Protein 2CXC (pdb70)

Organism: Aeropyrum pernix (strain ATCC 700893 / DSM 11879 / JCM 9820 / NBRC 100138 / K1) (NCBI:txid272557)

Solvent-accessible surface area: 7873 Å² total; per-residue (Å²): 164,79,157,82,14,97,123,10,35,67,32,0,86,91,61,18,38,2,91,4,109,38,2,6,40,2,110,135,44,72,3,0,0,0,0,0,71,110,61,39,22,5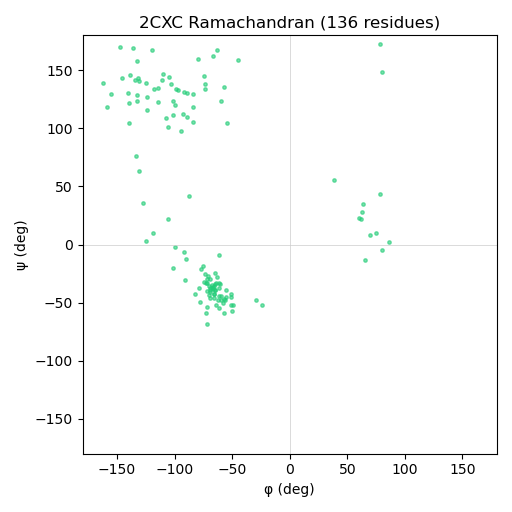2,129,0,69,22,209,83,19,128,22,31,139,62,0,104,142,49,16,56,28,78,15,34,28,5,35,61,18,93,78,25,78,119,0,0,99,49,0,3,103,63,23,139,20,80,55,46,74,65,163,102,176,129,60,86,70,42,0,20,0,103,3,35,177,129,34,86,51,60,0,80,16,195,76,26,87,35,10,50,23,0,97,28,0,0,26,105,33,37,38,3,118,103,1,27,29,139

B-factor: mean 43.22, std 18.58, range [15.87, 100.12]

Secondary structure (DSSP, 8-state):
--HHHHHHHHHHHHHHS--EEEEEEEGGGTEEEEEE-TT-HHHHH-GGGHHHHHHHHHHSSEEEEEE--SSHHHHHHHHSTTS-EEEEEEEEETTEEEEEEEE-TTTHHHHH-GGGHHHHHHHHHHHHHH-EEEEEE-

Sequence (138 aa):
ITLEELRYISVFHSITGVTAYRCIVDEENNRLIFLVSEGEAGRAIGRGGRLIKLLREALGKNIEVVEYSSDLERIVKNLFPGVKIESINVRERNGVKQVVIKVSEDDKGAAIGKGGKNVKRARLVLSKLFGVEKVVIR

Nearest PDB structures (foldseek):
  2cy1-assembly1_A  TM=9.865E-01  e=6.301E-27  Aeropyrum pernix K1
  2atw-assembly1_A  TM=7.147E-01  e=8.484E-07  Mycobacterium tuberculosis
  5lm7-assembly2_C  TM=7.362E-01  e=7.736E-06  Escherichia coli O157:H7
  8axn-assembly1_A  TM=4.194E-01  e=2.588E-04  Shigella flexneri
  6rwx-assembly1_S  TM=4.194E-01  e=1.014E-03  Shigella flexneri

InterPro domains:
  IPR004044 K Homology domain, type 2 [PF07650] (14-99)
  IPR004044 K Homology domain, type 2 [PF07650] (103-138)
  IPR004087 K Homology domain [SM00322] (34-126)
  IPR009019 K homology domain superfamily, prokar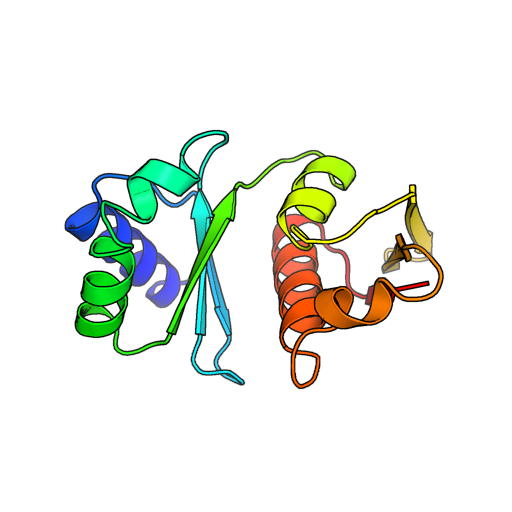yotic type [SSF54814] (15-75)
  IPR009019 K homology domain superfamily, prokaryotic type [SSF54814] (77-138)
  IPR010212 Probable transcription termination protein NusA, archaeal [MF_00945_A] (3-144)
  IPR010212 Probable transcription termination protein NusA, archaeal [TIGR01952] (6-143)
  IPR015946 K homology domain-like, alpha/beta [G3DSA:3.30.300.20] (1-75)
  IPR015946 K homology domain-like, alpha/beta [G3DSA:3.30.300.20] (76-144)
  IPR030842 Transcription factor NusA, prokaryotes [PTHR22648] (35-130)

Structure (mmCIF, N/CA/C/O backbone):
data_2CXC
#
_entry.id   2CXC
#
_cell.length_a   100.348
_cell.length_b   100.348
_cell.length_c   45.770
_cell.angle_alpha   90.00
_cell.angle_beta   90.00
_cell.angle_gamma   90.00
#
_symmetry.space_group_name_H-M   'I 41'
#
loop_
_entity.id
_entity.type
_entity.pdbx_description
1 polymer NusA
2 water water
#
loop_
_atom_site.group_PDB
_atom_site.id
_atom_site.type_symbol
_atom_site.label_atom_id
_atom_site.label_alt_id
_atom_site.label_comp_id
_atom_site.label_asym_id
_atom_site.label_entity_id
_atom_site.label_seq_id
_atom_site.pdbx_PDB_ins_code
_atom_site.Cartn_x
_atom_site.Cartn_y
_atom_site.Cartn_z
_atom_site.occupancy
_atom_site.B_iso_or_equiv
_atom_site.auth_seq_id
_atom_site.auth_comp_id
_atom_site.auth_asym_id
_atom_site.auth_atom_id
_atom_site.pdbx_PDB_model_num
ATOM 1 N N . ILE A 1 7 ? 49.570 34.632 15.908 1.00 62.67 7 ILE A N 1
ATOM 2 C CA . ILE A 1 7 ? 48.161 34.640 16.384 1.00 62.29 7 ILE A CA 1
ATOM 3 C C . ILE A 1 7 ? 47.773 33.297 17.005 1.00 61.09 7 ILE A C 1
ATOM 4 O O . ILE A 1 7 ? 47.466 33.235 18.194 1.00 61.58 7 ILE A O 1
ATOM 9 N N . THR A 1 8 ? 47.798 32.224 16.214 1.00 59.15 8 THR A N 1
ATOM 10 C CA . THR A 1 8 ? 47.442 30.893 16.721 1.00 57.24 8 THR A CA 1
ATOM 11 C C . THR A 1 8 ? 48.394 30.417 17.820 1.00 56.01 8 THR A C 1
ATOM 12 O O . THR A 1 8 ? 49.451 31.005 18.039 1.00 55.56 8 THR A O 1
ATOM 16 N N . LEU A 1 9 ? 48.013 29.349 18.510 1.00 54.67 9 LEU A N 1
ATOM 17 C CA . LEU A 1 9 ? 48.849 28.804 19.567 1.00 54.33 9 LEU A CA 1
ATOM 18 C C . LEU A 1 9 ? 50.041 28.056 18.976 1.00 53.40 9 LEU A C 1
ATOM 19 O O . LEU A 1 9 ? 51.116 28.011 19.572 1.00 53.28 9 LEU A O 1
ATOM 24 N N . GLU A 1 10 ? 49.833 27.455 17.809 1.00 52.75 10 GLU A N 1
ATOM 25 C CA . GLU A 1 10 ? 50.882 26.711 17.120 1.00 52.54 10 GLU A CA 1
ATOM 26 C C . GLU A 1 10 ? 51.988 27.693 16.746 1.00 51.62 10 GLU A C 1
ATOM 27 O O . GLU A 1 10 ? 53.161 27.474 17.056 1.00 51.36 10 GLU A O 1
ATOM 33 N N . GLU A 1 11 ? 51.600 28.784 16.089 1.00 50.09 11 GLU A N 1
ATOM 34 C CA . GLU A 1 11 ? 52.551 29.805 15.677 1.00 48.25 11 GLU A CA 1
ATOM 35 C C . GLU A 1 11 ? 53.219 30.392 16.911 1.00 47.58 11 GLU A C 1
ATOM 36 O O . GLU A 1 11 ? 54.384 30.779 16.873 1.00 47.62 11 GLU A O 1
ATOM 42 N N . LEU A 1 12 ? 52.471 30.455 18.006 1.00 46.55 12 LEU A N 1
ATOM 43 C CA . LEU A 1 12 ? 52.984 30.993 19.262 1.00 46.03 12 LEU A CA 1
ATOM 44 C C . LEU A 1 12 ? 54.100 30.089 19.801 1.00 45.17 12 LEU A C 1
ATOM 45 O O . LEU A 1 12 ? 55.079 30.567 20.389 1.00 44.03 12 LEU A O 1
ATOM 50 N N . ARG A 1 13 ? 53.932 28.781 19.589 1.00 43.70 13 ARG A N 1
ATOM 51 C CA . ARG A 1 13 ? 54.886 27.763 20.023 1.00 41.35 13 ARG A CA 1
ATOM 52 C C . ARG A 1 13 ? 56.162 27.875 19.193 1.00 39.21 13 ARG A C 1
ATOM 53 O O . ARG A 1 13 ? 57.276 27.848 19.721 1.00 38.17 13 ARG A O 1
ATOM 61 N N . TYR A 1 14 ? 55.980 27.997 17.885 1.00 36.15 14 TYR A N 1
ATOM 62 C CA . TYR A 1 14 ? 57.088 28.130 16.951 1.00 34.05 14 TYR A CA 1
ATOM 63 C C . TYR A 1 14 ? 57.956 29.336 17.300 1.00 31.80 14 TYR A C 1
ATOM 64 O O . TYR A 1 14 ? 59.179 29.244 17.319 1.00 32.37 14 TYR A O 1
ATOM 73 N N . ILE A 1 15 ? 57.317 30.470 17.563 1.00 29.77 15 ILE A N 1
ATOM 74 C CA . ILE A 1 15 ? 58.037 31.691 17.903 1.00 28.54 15 ILE A CA 1
ATOM 75 C C . ILE A 1 15 ? 58.847 31.494 19.178 1.00 28.87 15 ILE A C 1
ATOM 76 O O . ILE A 1 15 ? 59.968 31.994 19.293 1.00 29.08 15 ILE A O 1
ATOM 81 N N . SER A 1 16 ? 58.283 30.751 20.125 1.00 28.62 16 SER A N 1
ATOM 82 C CA . SER A 1 16 ? 58.959 30.495 21.391 1.00 28.95 16 SER A CA 1
ATOM 83 C C . SER A 1 16 ? 60.187 29.583 21.240 1.00 27.68 16 SER A C 1
ATOM 84 O O . SER A 1 16 ? 61.218 29.818 21.870 1.00 26.89 16 SER A O 1
ATOM 87 N N . VAL A 1 17 ? 60.074 28.542 20.416 1.00 27.40 17 VAL A N 1
ATOM 88 C CA . VAL A 1 17 ? 61.189 27.628 20.181 1.00 27.38 17 VAL A CA 1
ATOM 89 C C . VAL A 1 17 ? 62.283 28.333 19.362 1.00 27.08 17 VAL A C 1
ATOM 90 O O . VAL A 1 17 ? 63.473 28.102 19.571 1.00 28.82 17 VAL A O 1
ATOM 94 N N . PHE A 1 18 ? 61.873 29.188 18.431 1.00 25.40 18 PHE A N 1
ATOM 95 C CA . PHE A 1 18 ? 62.817 29.927 17.603 1.00 24.62 18 PHE A CA 1
ATOM 96 C C . PHE A 1 18 ? 63.744 30.750 18.485 1.00 23.63 18 PHE A C 1
ATOM 97 O O . PHE A 1 18 ? 64.961 30.709 18.332 1.00 23.68 18 PHE A O 1
ATOM 105 N N . HIS A 1 19 ? 63.165 31.509 19.406 1.00 24.47 19 HIS A N 1
ATOM 106 C CA . HIS A 1 19 ? 63.971 32.345 20.289 1.00 24.91 19 HIS A CA 1
ATOM 107 C C . HIS A 1 19 ? 64.802 31.493 21.252 1.00 24.21 19 HIS A C 1
ATOM 108 O O . HIS A 1 19 ? 65.934 31.832 21.590 1.00 23.52 19 HIS A O 1
ATOM 115 N N . SER A 1 20 ? 64.236 30.370 21.671 1.00 25.12 20 SER A N 1
ATOM 116 C CA . SER A 1 20 ? 64.907 29.461 22.583 1.00 25.13 20 SER A CA 1
ATOM 117 C C . SER A 1 20 ? 66.221 28.936 21.984 1.00 23.99 20 SER A C 1
ATOM 118 O O . SER A 1 20 ? 67.260 28.899 22.652 1.00 23.23 20 SER A O 1
ATOM 121 N N . ILE A 1 21 ? 66.169 28.548 20.711 1.00 21.62 21 ILE A N 1
ATOM 122 C CA . ILE A 1 21 ? 67.338 28.010 20.005 1.00 20.73 21 ILE A CA 1
ATOM 123 C C . ILE A 1 21 ? 68.341 29.083 19.550 1.00 20.07 21 ILE A C 1
ATOM 124 O O . ILE A 1 21 ? 69.538 28.959 19.791 1.00 19.92 21 ILE A O 1
ATOM 129 N N . THR A 1 22 ? 67.831 30.130 18.897 1.00 20.99 22 THR A N 1
ATOM 130 C CA . THR A 1 22 ? 68.639 31.220 18.329 1.00 22.06 22 THR A CA 1
ATOM 131 C C . THR A 1 22 ? 68.937 32.456 19.189 1.00 22.50 22 THR A C 1
ATOM 132 O O . THR A 1 22 ? 69.976 33.098 19.027 1.00 22.42 22 THR A O 1
ATOM 136 N N . GLY A 1 23 ? 68.026 32.795 20.089 1.00 22.66 23 GLY A N 1
ATOM 137 C CA . GLY A 1 23 ? 68.232 33.960 20.918 1.00 24.32 23 GLY A CA 1
ATOM 138 C C . GLY A 1 23 ? 67.732 35.200 20.201 1.00 25.17 23 GLY A C 1
ATOM 139 O O . GLY A 1 23 ? 67.846 36.310 20.709 1.00 25.56 23 GLY A O 1
ATOM 140 N N . VAL A 1 24 ? 67.177 35.008 19.010 1.00 24.57 24 VAL A N 1
ATOM 141 C CA . VAL A 1 24 ? 66.641 36.111 18.222 1.00 23.78 24 VAL A CA 1
ATOM 142 C C . VAL A 1 24 ? 65.119 36.034 18.330 1.00 25.03 24 VAL A C 1
ATOM 143 O O . VAL A 1 24 ? 64.542 34.946 18.385 1.00 25.10 24 VAL A O 1
ATOM 147 N N . THR A 1 25 ? 64.473 37.193 18.361 1.00 25.91 25 THR A N 1
ATOM 148 C CA . THR A 1 25 ? 63.023 37.248 18.464 1.00 27.39 25 THR A CA 1
ATOM 149 C C . THR A 1 25 ? 62.360 37.229 17.096 1.00 27.60 25 THR A C 1
ATOM 150 O O . THR A 1 25 ? 62.739 37.993 16.214 1.00 28.62 25 THR A O 1
ATOM 154 N N . ALA A 1 26 ? 61.374 36.3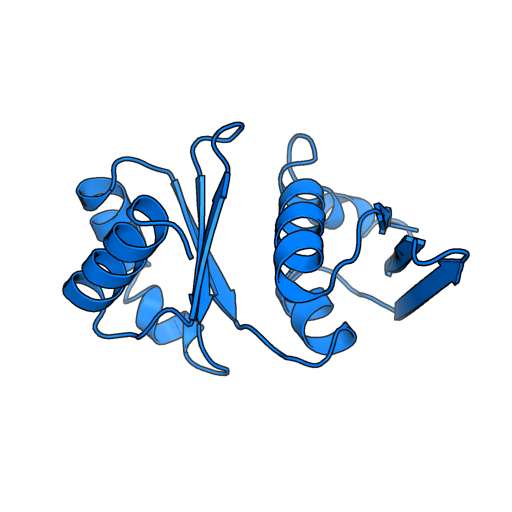56 16.921 1.00 28.50 26 ALA A N 1
ATOM 155 C CA . ALA A 1 26 ? 60.657 36.271 15.653 1.00 30.30 26 ALA A CA 1
ATOM 156 C C . ALA A 1 26 ? 59.323 37.017 15.751 1.00 31.89 26 ALA A C 1
ATOM 157 O O . ALA A 1 26 ? 58.479 36.702 16.588 1.00 32.52 26 ALA A O 1
ATOM 159 N N . TYR A 1 27 ? 59.156 38.021 14.898 1.00 33.14 27 TYR A N 1
ATOM 160 C CA . TYR A 1 27 ? 57.943 38.815 14.860 1.00 34.33 27 TYR A CA 1
ATOM 161 C C . TYR A 1 27 ? 56.772 37.885 14.552 1.00 35.06 27 TYR A C 1
ATOM 162 O O . TYR A 1 27 ? 55.739 37.923 15.224 1.00 36.30 27 TYR A O 1
ATOM 171 N N . ARG A 1 28 ? 56.945 37.041 13.540 1.00 34.11 28 ARG A N 1
ATOM 172 C CA . ARG A 1 28 ? 55.913 36.093 13.136 1.00 33.06 28 ARG A CA 1
ATOM 173 C C . ARG A 1 28 ? 56.530 34.814 12.594 1.00 31.99 28 ARG A C 1
ATOM 174 O O . ARG A 1 28 ? 57.737 34.728 12.371 1.00 29.52 28 ARG A O 1
ATOM 182 N N . CYS A 1 29 ? 55.680 33.814 12.405 1.00 32.43 29 CYS A N 1
ATOM 183 C CA . CYS A 1 29 ? 56.098 32.545 11.833 1.00 33.70 29 CYS A CA 1
ATOM 184 C C . CYS A 1 29 ? 54.989 32.116 10.888 1.00 34.06 29 CYS A C 1
ATOM 185 O O . CYS A 1 29 ? 53.922 31.687 11.320 1.00 34.48 29 CYS A O 1
ATOM 188 N N . ILE A 1 30 ? 55.250 32.263 9.593 1.00 35.71 30 ILE A N 1
ATOM 189 C CA . ILE A 1 30 ? 54.293 31.908 8.556 1.00 36.02 30 ILE A CA 1
ATOM 190 C C . ILE A 1 30 ? 54.414 30.415 8.259 1.00 37.68 30 ILE A C 1
ATOM 191 O O . ILE A 1 30 ? 55.378 29.977 7.621 1.00 37.50 30 ILE A O 1
ATOM 196 N N . VAL A 1 31 ? 53.441 29.637 8.730 1.00 38.63 31 VAL A N 1
ATOM 197 C CA . VAL A 1 31 ? 53.435 28.199 8.497 1.00 39.78 31 VAL A CA 1
ATOM 198 C C . VAL A 1 31 ? 53.052 27.925 7.038 1.00 42.41 31 VAL A C 1
ATOM 199 O O . VAL A 1 31 ? 52.165 28.575 6.483 1.00 43.95 31 VAL A O 1
ATOM 203 N N . ASP A 1 32 ? 53.741 26.975 6.418 1.00 43.72 32 ASP A N 1
ATOM 204 C CA . ASP A 1 32 ? 53.488 26.611 5.031 1.00 46.01 32 ASP A CA 1
ATOM 205 C C . ASP A 1 32 ? 53.423 25.078 4.940 1.00 49.36 32 ASP A C 1
ATOM 206 O O . ASP A 1 32 ? 54.370 24.419 4.494 1.00 49.40 32 ASP A O 1
ATOM 211 N N . GLU A 1 33 ? 52.295 24.525 5.388 1.00 52.51 33 GLU A N 1
ATOM 212 C CA . GLU A 1 33 ? 52.065 23.083 5.394 1.00 54.73 33 GLU A CA 1
ATOM 213 C C . GLU A 1 33 ? 52.332 22.421 4.057 1.00 55.02 33 GLU A C 1
ATOM 214 O O . GLU A 1 33 ? 52.930 21.350 4.005 1.00 55.63 33 GLU A O 1
ATOM 220 N N . GLU A 1 34 ? 51.890 23.058 2.978 1.00 55.51 34 GLU A N 1
ATOM 221 C CA . GLU A 1 34 ? 52.081 22.512 1.640 1.00 56.53 34 GLU A CA 1
ATOM 222 C C . GLU A 1 34 ? 53.528 22.121 1.347 1.00 55.30 34 GLU A C 1
ATOM 223 O O . GLU A 1 34 ? 53.778 21.057 0.784 1.00 55.58 34 GLU A O 1
ATOM 229 N N . ASN A 1 35 ? 54.473 22.986 1.709 1.00 53.71 35 ASN A N 1
ATOM 230 C CA . ASN A 1 35 ? 55.890 22.713 1.478 1.00 52.02 35 ASN A CA 1
ATOM 231 C C . ASN A 1 35 ? 56.604 22.336 2.778 1.00 50.88 35 ASN A C 1
ATOM 232 O O . ASN A 1 35 ? 57.825 22.469 2.869 1.00 51.92 35 ASN A O 1
ATOM 237 N N . ASN A 1 36 ? 55.846 21.870 3.772 1.00 48.58 36 ASN A N 1
ATOM 238 C CA . ASN A 1 36 ? 56.398 21.487 5.082 1.00 47.17 36 ASN A CA 1
ATOM 239 C C . ASN A 1 36 ? 57.503 22.469 5.463 1.00 44.13 36 ASN A C 1
ATOM 240 O O . ASN A 1 36 ? 58.638 22.087 5.756 1.00 44.25 36 ASN A O 1
ATOM 245 N N . ARG A 1 37 ? 57.139 23.743 5.478 1.00 40.28 37 ARG A N 1
ATOM 246 C CA . ARG A 1 37 ? 58.079 24.806 5.754 1.00 36.15 37 ARG A CA 1
ATOM 247 C C . ARG A 1 37 ? 57.552 25.811 6.780 1.00 34.64 37 ARG A C 1
ATOM 248 O O . ARG A 1 37 ? 56.350 25.909 6.999 1.00 34.66 37 ARG A O 1
ATOM 256 N N . LEU A 1 38 ? 58.464 26.536 7.421 1.00 32.33 38 LEU A N 1
ATOM 257 C CA . LEU A 1 38 ? 58.116 27.566 8.395 1.00 28.71 38 LEU A CA 1
ATOM 258 C C . LEU A 1 38 ? 58.947 28.777 8.040 1.00 28.53 38 LEU A C 1
ATOM 259 O O . LEU A 1 38 ? 60.175 28.684 7.984 1.00 29.15 38 LEU A O 1
ATOM 264 N N . ILE A 1 39 ? 58.295 29.913 7.806 1.00 28.17 39 ILE A N 1
ATOM 265 C CA . ILE A 1 39 ? 59.020 31.135 7.463 1.00 26.97 39 ILE A CA 1
ATOM 266 C C . ILE A 1 39 ? 58.998 32.100 8.640 1.00 26.43 39 ILE A C 1
ATOM 267 O O . ILE A 1 39 ? 57.960 32.665 8.955 1.00 25.71 39 ILE A O 1
ATOM 272 N N . PHE A 1 40 ? 60.145 32.284 9.291 1.00 25.93 40 PHE A N 1
ATOM 273 C CA . PHE A 1 40 ? 60.235 33.199 10.432 1.00 25.77 40 PHE A CA 1
ATOM 274 C C . PHE A 1 40 ? 60.634 34.607 9.995 1.00 26.35 40 PHE A C 1
ATOM 275 O O . PHE A 1 40 ? 61.600 34.793 9.249 1.00 25.62 40 PHE A O 1
ATOM 283 N N . LEU A 1 41 ? 59.880 35.595 10.474 1.00 27.94 41 LEU A N 1
ATOM 284 C CA . LEU A 1 41 ? 60.134 36.992 10.151 1.00 27.04 41 LEU A CA 1
ATOM 285 C C . LEU A 1 41 ? 60.852 37.625 11.329 1.00 27.64 41 LEU A C 1
ATOM 286 O O . LEU A 1 41 ? 60.349 37.590 12.445 1.00 27.13 41 LEU A O 1
ATOM 291 N N . VAL A 1 42 ? 62.030 38.190 11.077 1.00 28.31 42 VAL A N 1
ATOM 292 C CA . VAL A 1 42 ? 62.821 38.827 12.123 1.00 27.52 42 VAL A CA 1
ATOM 293 C C . VAL A 1 42 ? 63.070 40.313 11.823 1.00 28.65 42 VAL A C 1
ATOM 294 O O . VAL A 1 42 ? 62.821 40.777 10.710 1.00 28.69 42 VAL A O 1
ATOM 298 N N . SER A 1 43 ? 63.555 41.053 12.818 1.00 29.12 43 SER A N 1
ATOM 299 C CA . SER A 1 43 ? 63.809 42.488 12.658 1.00 30.23 43 SER A CA 1
ATOM 300 C C . SER A 1 43 ? 64.923 42.803 11.689 1.00 29.47 43 SER A C 1
ATOM 301 O O . SER A 1 43 ? 65.744 41.949 11.379 1.00 31.27 43 SER A O 1
ATOM 304 N N . GLU A 1 44 ? 64.963 44.042 11.217 1.00 29.38 44 GLU A N 1
ATOM 305 C CA . GLU A 1 44 ? 65.997 44.423 10.275 1.00 31.03 44 GLU A CA 1
ATOM 306 C C . GLU A 1 44 ? 67.388 44.184 10.838 1.00 30.22 44 GLU A C 1
ATOM 307 O O . GLU A 1 44 ? 67.659 44.505 11.997 1.00 30.78 44 GLU A O 1
ATOM 313 N N . GLY A 1 45 ? 68.258 43.616 10.004 1.00 29.63 45 GLY A N 1
ATOM 314 C CA . GLY A 1 45 ? 69.632 43.338 10.394 1.00 27.12 45 GLY A CA 1
ATOM 315 C C . GLY A 1 45 ? 69.853 42.088 11.224 1.00 25.75 45 GLY A C 1
ATOM 316 O O . GLY A 1 45 ? 70.998 41.735 11.499 1.00 27.56 45 GLY A O 1
ATOM 317 N N . GLU A 1 46 ? 68.770 41.408 11.595 1.00 24.32 46 GLU A N 1
ATOM 318 C CA . GLU A 1 46 ? 68.827 40.212 12.438 1.00 24.53 46 GLU A CA 1
ATOM 319 C C . GLU A 1 46 ? 68.958 38.863 11.759 1.00 23.15 46 GLU A C 1
ATOM 320 O O . GLU A 1 46 ? 69.228 37.874 12.426 1.00 21.75 46 GLU A O 1
ATOM 326 N N . ALA A 1 47 ? 68.755 38.810 10.447 1.00 23.55 47 ALA A N 1
ATOM 327 C CA . ALA A 1 47 ? 68.801 37.539 9.721 1.00 23.30 47 ALA A CA 1
ATOM 328 C C . ALA A 1 47 ? 70.088 36.725 9.888 1.00 22.48 47 ALA A C 1
ATOM 329 O O . ALA A 1 47 ? 70.036 35.501 9.993 1.00 2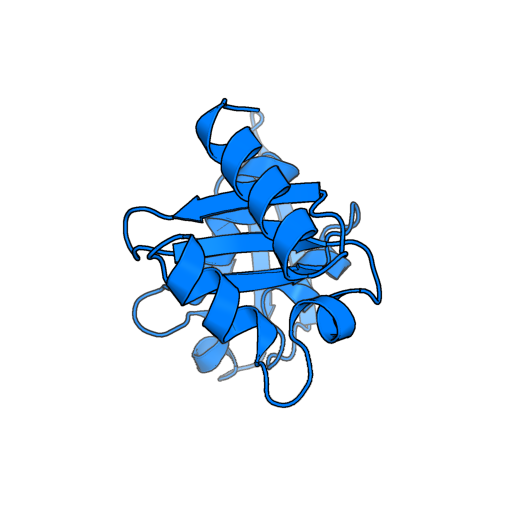3.12 47 ALA A O 1
ATOM 331 N N . GLY A 1 48 ? 71.233 37.402 9.919 1.00 23.90 48 GLY A N 1
ATOM 332 C CA . GLY A 1 48 ? 72.502 36.717 10.076 1.00 22.32 48 GLY A CA 1
ATOM 333 C C . GLY A 1 48 ? 72.636 36.037 11.424 1.00 23.52 48 GLY A C 1
ATOM 334 O O . GLY A 1 48 ? 73.176 34.935 11.505 1.00 23.50 48 GLY A O 1
ATOM 335 N N . ARG A 1 49 ? 72.157 36.688 12.486 1.00 23.47 49 ARG A N 1
ATOM 336 C CA . ARG A 1 49 ? 72.219 36.110 13.833 1.00 25.49 49 ARG A CA 1
ATOM 337 C C . ARG A 1 49 ? 71.341 34.871 13.959 1.00 24.38 49 ARG A C 1
ATOM 338 O O . ARG A 1 49 ? 71.688 33.933 14.671 1.00 26.43 49 ARG A O 1
ATOM 346 N N . ALA A 1 50 ? 70.190 34.890 13.291 1.00 23.54 50 ALA A N 1
ATOM 347 C CA . ALA A 1 50 ? 69.241 33.779 13.336 1.00 21.90 50 ALA A CA 1
ATOM 348 C C . ALA A 1 50 ? 69.724 32.537 12.584 1.00 22.72 50 ALA A C 1
ATOM 349 O O . ALA A 1 50 ? 69.347 31.417 12.918 1.00 22.97 50 ALA A O 1
ATOM 351 N N . ILE A 1 51 ? 70.569 32.743 11.578 1.00 23.78 51 ILE A N 1
ATOM 352 C CA . ILE A 1 51 ? 71.108 31.653 10.759 1.00 23.51 51 ILE A CA 1
ATOM 353 C C . ILE A 1 51 ? 72.305 30.968 11.436 1.00 23.30 51 ILE A C 1
ATOM 354 O O . ILE A 1 51 ? 72.417 29.738 11.427 1.00 22.52 51 ILE A O 1
ATOM 359 N N . GLY A 1 52 ? 73.188 31.774 12.024 1.00 23.71 52 GLY A N 1
ATOM 360 C CA . GLY A 1 52 ? 74.352 31.243 12.712 1.00 22.80 52 GLY A CA 1
ATOM 361 C C . GLY A 1 52 ? 75.492 30.816 11.809 1.00 23.35 52 GLY A C 1
ATOM 362 O O . GLY A 1 52 ? 75.371 30.786 10.582 1.00 23.21 52 GLY A O 1
ATOM 363 N N . ARG A 1 53 ? 76.613 30.481 12.437 1.00 23.20 53 ARG A N 1
ATOM 364 C CA . ARG A 1 53 ? 77.806 30.037 11.734 1.00 21.60 53 ARG A CA 1
ATOM 365 C C . ARG A 1 53 ? 77.476 28.788 10.930 1.00 21.09 53 ARG A C 1
ATOM 366 O O . ARG A 1 53 ? 77.003 27.794 11.480 1.00 19.38 53 ARG A O 1
ATOM 374 N N . GLY A 1 54 ? 77.729 28.852 9.624 1.00 21.68 54 GLY A N 1
ATOM 375 C CA . GLY A 1 54 ? 77.451 27.726 8.752 1.00 20.37 54 GLY A CA 1
ATOM 376 C C . GLY A 1 54 ? 75.984 27.342 8.748 1.00 21.06 54 GLY A C 1
ATOM 377 O O . GLY A 1 54 ? 75.634 26.210 8.405 1.00 20.80 54 GLY A O 1
ATOM 378 N N . GLY A 1 55 ? 75.123 28.293 9.112 1.00 22.03 55 GLY A N 1
ATOM 379 C CA . GLY A 1 55 ? 73.693 28.027 9.170 1.00 21.79 55 GLY A CA 1
ATOM 380 C C . GLY A 1 55 ? 73.371 26.953 10.198 1.00 22.10 55 GLY A C 1
ATOM 381 O O . GLY A 1 55 ? 72.378 26.250 10.082 1.00 22.58 55 GLY A O 1
ATOM 382 N N . ARG A 1 56 ? 74.210 26.836 11.218 1.00 22.47 56 ARG A N 1
ATOM 383 C CA . ARG A 1 56 ? 74.025 25.832 12.248 1.00 23.17 56 ARG A CA 1
ATOM 384 C C . ARG A 1 56 ? 72.712 25.968 12.997 1.00 22.91 56 ARG A C 1
ATOM 385 O O . ARG A 1 56 ? 72.119 24.959 13.398 1.00 22.70 56 ARG A O 1
ATOM 393 N N . LEU A 1 57 ? 72.247 27.205 13.182 1.00 22.19 57 LEU A N 1
ATOM 394 C CA . LEU A 1 57 ? 70.992 27.442 13.908 1.00 21.44 57 LEU A CA 1
ATOM 395 C C . LEU A 1 57 ? 69.775 27.069 13.085 1.00 21.40 57 LEU A C 1
ATOM 396 O O . LEU A 1 57 ? 68.721 26.763 13.635 1.00 22.70 57 LEU A O 1
ATOM 401 N N . ILE A 1 58 ? 69.923 27.104 11.766 1.00 22.05 58 ILE A N 1
ATOM 402 C CA . ILE A 1 58 ? 68.843 26.730 10.862 1.00 21.14 58 ILE A CA 1
ATOM 403 C C . ILE A 1 58 ? 68.682 25.218 10.964 1.00 20.83 58 ILE A C 1
ATOM 404 O O . ILE A 1 58 ? 67.564 24.688 10.976 1.00 19.82 58 ILE A O 1
ATOM 409 N N . LYS A 1 59 ? 69.820 24.535 11.039 1.00 21.21 59 LYS A N 1
ATOM 410 C CA . LYS A 1 59 ? 69.845 23.091 11.134 1.00 22.27 59 LYS A CA 1
ATOM 411 C C . LYS A 1 59 ? 69.276 22.606 12.471 1.00 21.55 59 LYS A C 1
ATOM 412 O O . LYS A 1 59 ? 68.582 21.592 12.525 1.00 22.13 59 LYS A O 1
ATOM 418 N N . LEU A 1 60 ? 69.552 23.332 13.547 1.00 20.65 60 LEU A N 1
ATOM 419 C CA . LEU A 1 60 ? 69.028 22.963 14.860 1.00 20.19 60 LEU A CA 1
ATOM 420 C C . LEU A 1 60 ? 67.523 23.213 14.962 1.00 22.31 60 LEU A C 1
ATOM 421 O O . LEU A 1 60 ? 66.820 22.486 15.661 1.00 22.69 60 LEU A O 1
ATOM 426 N N . LEU A 1 61 ? 67.035 24.251 14.279 1.00 24.01 61 LEU A N 1
ATOM 427 C CA . LEU A 1 61 ? 65.610 24.589 14.274 1.00 22.42 61 LEU A CA 1
ATOM 428 C C . LEU A 1 61 ? 64.838 23.521 13.503 1.00 23.59 61 LEU A C 1
ATOM 429 O O . LEU A 1 61 ? 63.720 23.161 13.881 1.00 23.43 61 LEU A O 1
ATOM 434 N N . ARG A 1 62 ? 65.437 23.019 12.423 1.00 23.90 62 ARG A N 1
ATOM 435 C CA . ARG A 1 62 ? 64.814 21.969 11.628 1.00 25.33 62 ARG A CA 1
ATOM 436 C C . ARG A 1 62 ? 64.738 20.722 12.497 1.00 26.52 62 ARG A C 1
ATOM 437 O O . ARG A 1 62 ? 63.740 20.007 12.489 1.00 28.43 62 ARG A O 1
ATOM 445 N N . GLU A 1 63 ? 65.812 20.454 13.232 1.00 28.84 63 GLU A N 1
ATOM 446 C CA . GLU A 1 63 ? 65.857 19.296 14.124 1.00 30.66 63 GLU A CA 1
ATOM 447 C C . GLU A 1 63 ? 64.769 19.481 15.191 1.00 30.06 63 GLU A C 1
ATOM 448 O O . GLU A 1 63 ? 63.982 18.574 15.446 1.00 30.08 63 GLU A O 1
ATOM 454 N N . ALA A 1 64 ? 64.715 20.675 15.779 1.00 29.31 64 ALA A N 1
ATOM 455 C CA . ALA A 1 64 ? 63.750 20.996 16.820 1.00 28.72 64 ALA A CA 1
ATOM 456 C C . ALA A 1 64 ? 62.283 21.016 16.379 1.00 31.43 64 ALA A C 1
ATOM 457 O O . ALA A 1 64 ? 61.426 20.440 17.045 1.00 32.98 64 ALA A O 1
ATOM 459 N N . LEU A 1 65 ? 61.980 21.656 15.258 1.00 32.03 65 LEU A N 1
ATOM 460 C CA . LEU A 1 65 ? 60.589 21.749 14.840 1.00 31.03 65 LEU A CA 1
ATOM 461 C C . LEU A 1 65 ? 60.149 20.770 13.778 1.00 31.26 65 LEU A C 1
ATOM 462 O O . LEU A 1 65 ? 58.987 20.764 13.394 1.00 32.78 65 LEU A O 1
ATOM 467 N N . GLY A 1 66 ? 61.068 19.946 13.301 1.00 31.31 66 GLY A N 1
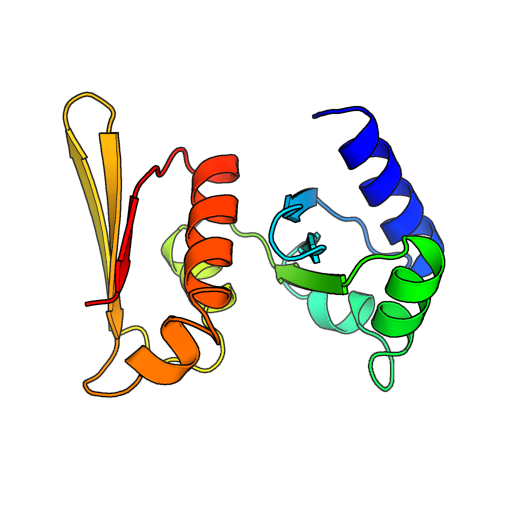ATOM 468 C CA . GLY A 1 66 ? 60.717 18.955 12.300 1.00 31.49 66 GLY A CA 1
ATOM 469 C C . GLY A 1 66 ? 60.199 19.456 10.964 1.00 32.59 66 GLY A C 1
ATOM 470 O O . GLY A 1 66 ? 59.522 18.719 10.247 1.00 34.51 66 GLY A O 1
ATOM 471 N N . LYS A 1 67 ? 60.503 20.700 10.614 1.00 32.05 67 LYS A N 1
ATOM 472 C CA . LYS A 1 67 ? 60.066 21.248 9.336 1.00 31.50 67 LYS A CA 1
ATOM 473 C C . LYS A 1 67 ? 61.215 22.000 8.711 1.00 29.57 67 LYS A C 1
ATOM 474 O O . LYS A 1 67 ? 62.242 22.218 9.360 1.00 28.71 67 LYS A O 1
ATOM 480 N N . ASN A 1 68 ? 61.060 22.374 7.446 1.00 28.69 68 ASN A N 1
ATOM 481 C CA . ASN A 1 68 ? 62.097 23.148 6.788 1.00 30.04 68 ASN A CA 1
ATOM 482 C C . ASN A 1 68 ? 61.992 24.555 7.362 1.00 28.71 68 ASN A C 1
ATOM 483 O O . ASN A 1 68 ? 60.899 25.025 7.670 1.00 28.59 68 ASN A O 1
ATOM 488 N N . ILE A 1 69 ? 63.131 25.222 7.509 1.00 27.61 69 ILE A N 1
ATOM 489 C CA . ILE A 1 69 ? 63.154 26.547 8.106 1.00 25.42 69 ILE A CA 1
ATOM 490 C C . ILE A 1 69 ? 63.668 27.639 7.178 1.00 25.35 69 ILE A C 1
ATOM 491 O O . ILE A 1 69 ? 64.679 27.478 6.504 1.00 25.35 69 ILE A O 1
ATOM 496 N N . GLU A 1 70 ? 62.950 28.754 7.151 1.00 24.92 70 GLU A N 1
ATOM 497 C CA . GLU A 1 70 ? 63.342 29.893 6.345 1.00 25.88 70 GLU A CA 1
ATOM 498 C C . GLU A 1 70 ? 63.277 31.153 7.194 1.00 24.58 70 GLU A C 1
ATOM 499 O O . GLU A 1 70 ? 62.401 31.277 8.051 1.00 24.07 70 GLU A O 1
ATOM 505 N N . VAL A 1 71 ? 64.222 32.066 6.966 1.00 23.16 71 VAL A N 1
ATOM 506 C CA . VAL A 1 71 ? 64.287 33.324 7.704 1.00 24.18 71 VAL A CA 1
ATOM 507 C C . VAL A 1 71 ? 64.266 34.535 6.775 1.00 24.32 71 VAL A C 1
ATOM 508 O O . VAL A 1 71 ? 65.067 34.629 5.842 1.00 24.70 71 VAL A O 1
ATOM 512 N N . VAL A 1 72 ? 63.343 35.456 7.046 1.00 24.35 72 VAL A N 1
ATOM 513 C CA . VAL A 1 72 ? 63.213 36.685 6.268 1.00 24.69 72 VAL A CA 1
ATOM 514 C C . VAL A 1 72 ? 63.053 37.882 7.219 1.00 25.04 72 VAL A C 1
ATOM 515 O O . VAL A 1 72 ? 62.401 37.774 8.256 1.00 24.37 72 VAL A O 1
ATOM 519 N N . GLU A 1 73 ? 63.663 39.011 6.870 1.00 25.46 73 GLU A N 1
ATOM 520 C CA . GLU A 1 73 ? 63.545 40.218 7.683 1.00 26.91 73 GLU A CA 1
ATOM 521 C C . GLU A 1 73 ? 62.264 40.957 7.307 1.00 28.29 73 GLU A C 1
ATOM 522 O O . GLU A 1 73 ? 61.987 41.206 6.127 1.00 27.57 73 GLU A O 1
ATOM 528 N N . TYR A 1 74 ? 61.481 41.289 8.325 1.00 28.95 74 TYR A N 1
ATOM 529 C CA . TYR A 1 74 ? 60.220 41.984 8.144 1.00 30.28 74 TYR A CA 1
ATOM 530 C C . TYR A 1 74 ? 60.440 43.480 7.930 1.00 30.79 74 TYR A C 1
ATOM 531 O O . TYR A 1 74 ? 61.485 44.031 8.281 1.00 31.29 74 TYR A O 1
ATOM 540 N N . SER A 1 75 ? 59.440 44.125 7.344 1.00 31.24 75 SER A N 1
ATOM 541 C CA . SER A 1 75 ? 59.461 45.560 7.106 1.00 31.65 75 SER A CA 1
ATOM 542 C C . SER A 1 75 ? 58.019 45.969 6.841 1.00 33.23 75 SER A C 1
ATOM 543 O O . SER A 1 75 ? 57.277 45.250 6.160 1.00 32.57 75 SER A O 1
ATOM 546 N N . SER A 1 76 ? 57.614 47.108 7.399 1.00 34.04 76 SER A N 1
ATOM 547 C CA . SER A 1 76 ? 56.260 47.602 7.192 1.00 34.20 76 SER A CA 1
ATOM 548 C C . SER A 1 76 ? 56.147 48.181 5.784 1.00 33.57 76 SER A C 1
ATOM 549 O O . SER A 1 76 ? 55.051 48.332 5.253 1.00 34.92 76 SER A O 1
ATOM 552 N N . ASP A 1 77 ? 57.295 48.491 5.185 1.00 33.43 77 ASP A N 1
ATOM 553 C CA . ASP A 1 77 ? 57.358 49.033 3.830 1.00 32.72 77 ASP A CA 1
ATOM 554 C C . ASP A 1 77 ? 57.315 47.889 2.818 1.00 31.71 77 ASP A C 1
ATOM 555 O O . ASP A 1 77 ? 58.201 47.039 2.800 1.00 32.03 77 ASP A O 1
ATOM 560 N N . LEU A 1 78 ? 56.291 47.878 1.971 1.00 30.53 78 LEU A N 1
ATOM 561 C CA . LEU A 1 78 ? 56.120 46.810 0.987 1.00 31.41 78 LEU A CA 1
ATOM 562 C C . LEU A 1 78 ? 57.297 46.562 0.059 1.00 32.02 78 LEU A C 1
ATOM 563 O O . LEU A 1 78 ? 57.666 45.410 -0.179 1.00 31.99 78 LEU A O 1
ATOM 568 N N . GLU A 1 79 ? 57.876 47.630 -0.480 1.00 31.30 79 GLU A N 1
ATOM 569 C CA . GLU A 1 79 ? 59.001 47.472 -1.384 1.00 31.31 79 GLU A CA 1
ATOM 570 C C . GLU A 1 79 ? 60.157 46.804 -0.669 1.00 30.89 79 GLU A C 1
ATOM 571 O O . GLU A 1 79 ? 60.800 45.900 -1.200 1.00 30.19 79 GLU A O 1
ATOM 577 N N . ARG A 1 80 ? 60.423 47.257 0.544 1.00 31.58 80 ARG A N 1
ATOM 578 C CA . ARG A 1 80 ? 61.510 46.697 1.321 1.00 32.75 80 ARG A CA 1
ATOM 579 C C . ARG A 1 80 ? 61.377 45.186 1.528 1.00 31.00 80 ARG A C 1
ATOM 580 O O . ARG A 1 80 ? 62.253 44.418 1.139 1.00 30.58 80 ARG A O 1
ATOM 588 N N . ILE A 1 81 ? 60.277 44.757 2.136 1.00 30.09 81 ILE A N 1
ATOM 589 C CA . ILE A 1 81 ? 60.075 43.342 2.392 1.00 28.73 81 ILE A CA 1
ATOM 590 C C . ILE A 1 81 ? 59.990 42.524 1.092 1.00 29.09 81 ILE A C 1
ATOM 591 O O . ILE A 1 81 ? 60.327 41.341 1.073 1.00 27.68 81 ILE A O 1
ATOM 596 N N . VAL A 1 82 ? 59.539 43.150 0.007 1.00 30.20 82 VAL A N 1
ATOM 597 C CA . VAL A 1 82 ? 59.457 42.462 -1.280 1.00 30.25 82 VAL A CA 1
ATOM 598 C C . VAL A 1 82 ? 60.877 42.121 -1.737 1.00 29.87 82 VAL A C 1
ATOM 599 O O . VAL A 1 82 ? 61.146 41.026 -2.225 1.00 29.12 82 VAL A O 1
ATOM 603 N N . LYS A 1 83 ? 61.786 43.072 -1.566 1.00 30.03 83 LYS A N 1
ATOM 604 C CA . LYS A 1 83 ? 63.174 42.872 -1.937 1.00 29.36 83 LYS A CA 1
ATOM 605 C C . LYS A 1 83 ? 63.800 41.792 -1.068 1.00 29.85 83 LYS A C 1
ATOM 606 O O . LYS A 1 83 ? 64.649 41.033 -1.527 1.00 3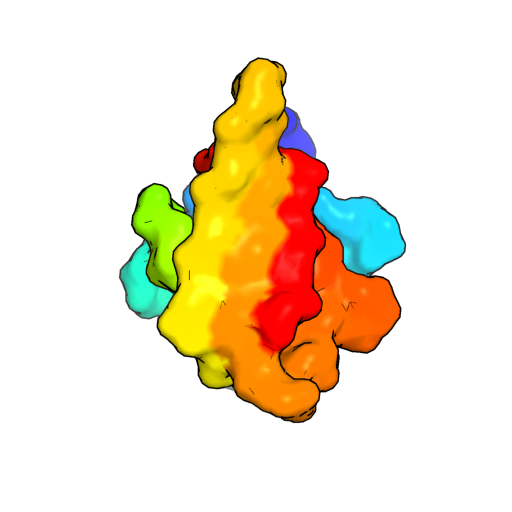1.08 83 LYS A O 1
ATOM 612 N N . ASN A 1 84 ? 63.373 41.721 0.188 1.00 29.56 84 ASN A N 1
ATOM 613 C CA . ASN A 1 84 ? 63.885 40.714 1.107 1.00 28.08 84 ASN A CA 1
ATOM 614 C C . ASN A 1 84 ? 63.345 39.346 0.731 1.00 28.31 84 ASN A C 1
ATOM 615 O O . ASN A 1 84 ? 63.995 38.323 0.968 1.00 29.34 84 ASN A O 1
ATOM 620 N N . LEU A 1 85 ? 62.147 39.336 0.153 1.00 27.48 85 LEU A N 1
ATOM 621 C CA . LEU A 1 85 ? 61.487 38.097 -0.258 1.00 27.12 85 LEU A CA 1
ATOM 622 C C . LEU A 1 85 ? 62.039 37.496 -1.545 1.00 26.60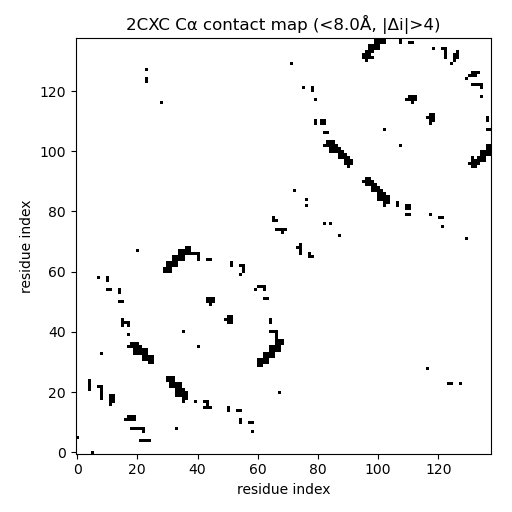 85 LEU A C 1
ATOM 623 O O . LEU A 1 85 ? 61.861 36.306 -1.792 1.00 26.69 85 LEU A O 1
ATOM 628 N N . PHE A 1 86 ? 62.695 38.322 -2.361 1.00 26.87 86 PHE A N 1
ATOM 629 C CA . PHE A 1 86 ? 63.283 37.884 -3.628 1.00 27.73 86 PHE A CA 1
ATOM 630 C C . PHE A 1 86 ? 64.726 38.390 -3.686 1.00 29.85 86 PHE A C 1
ATOM 631 O O . PHE A 1 86 ? 65.091 39.182 -4.561 1.00 29.80 86 PHE A O 1
ATOM 639 N N . PRO A 1 87 ? 65.571 37.920 -2.754 1.00 31.69 87 PRO A N 1
ATOM 640 C CA . PRO A 1 87 ? 66.988 38.281 -2.618 1.00 33.74 87 PRO A CA 1
ATOM 641 C C . PRO A 1 87 ? 67.898 38.236 -3.849 1.00 35.01 87 PRO A C 1
ATOM 642 O O . PRO A 1 87 ? 68.597 39.208 -4.147 1.00 34.42 87 PRO A O 1
ATOM 646 N N . GLY A 1 88 ? 67.915 37.114 -4.555 1.00 37.73 88 GLY A N 1
ATOM 647 C CA . GLY A 1 88 ? 68.770 37.031 -5.727 1.00 43.41 88 GLY A CA 1
ATOM 648 C C . GLY A 1 88 ? 68.083 37.545 -6.980 1.00 46.99 88 GLY A C 1
ATOM 649 O O . GLY A 1 88 ? 68.236 36.957 -8.058 1.00 48.71 88 GLY A O 1
ATOM 650 N N . VAL A 1 89 ? 67.349 38.652 -6.850 1.00 48.08 89 VAL A N 1
ATOM 651 C CA . VAL A 1 89 ? 66.605 39.207 -7.975 1.00 48.01 89 VAL A CA 1
ATOM 652 C C . VAL A 1 89 ? 66.660 40.726 -8.081 1.00 49.58 89 VAL A C 1
ATOM 653 O O . VAL A 1 89 ? 66.709 41.432 -7.077 1.00 50.54 89 VAL A O 1
ATOM 657 N N . LYS A 1 90 ? 66.649 41.215 -9.317 1.00 51.45 90 LYS A N 1
ATOM 658 C CA . LYS A 1 90 ? 66.669 42.645 -9.604 1.00 53.35 90 LYS A CA 1
ATOM 659 C C . LYS A 1 90 ? 65.235 43.142 -9.784 1.00 53.25 90 LYS A C 1
ATOM 660 O O . LYS A 1 90 ? 64.653 43.005 -10.865 1.00 52.59 90 LYS A O 1
ATOM 666 N N . ILE A 1 91 ? 64.667 43.712 -8.725 1.00 53.31 91 ILE A N 1
ATOM 667 C CA . ILE A 1 91 ? 63.299 44.224 -8.780 1.00 54.33 91 ILE A CA 1
ATOM 668 C C . ILE A 1 91 ? 63.289 45.699 -9.162 1.00 56.09 91 ILE A C 1
ATOM 669 O O . ILE A 1 91 ? 63.733 46.552 -8.391 1.00 56.50 91 ILE A O 1
ATOM 674 N N . GLU A 1 92 ? 62.771 45.980 -10.356 1.00 57.37 92 GLU A N 1
ATOM 675 C CA . GLU A 1 92 ? 62.693 47.337 -10.890 1.00 59.16 92 GLU A CA 1
ATOM 676 C C . GLU A 1 92 ? 61.630 48.166 -10.183 1.00 58.54 92 GLU A C 1
ATOM 677 O O . GLU A 1 92 ? 61.921 49.211 -9.590 1.00 58.52 92 GLU A O 1
ATOM 683 N N . SER A 1 93 ? 60.395 47.688 -10.251 1.00 56.92 93 SER A N 1
ATOM 684 C CA . SER A 1 93 ? 59.284 48.399 -9.652 1.00 55.00 93 SER A CA 1
ATOM 685 C C . SER A 1 93 ? 58.228 47.469 -9.089 1.00 52.91 93 SER A C 1
ATOM 686 O O . SER A 1 93 ? 57.937 46.412 -9.656 1.00 52.12 93 SER A O 1
ATOM 689 N N . ILE A 1 94 ? 57.650 47.872 -7.968 1.00 50.67 94 ILE A N 1
ATOM 690 C CA . ILE A 1 94 ? 56.588 47.091 -7.377 1.00 48.27 94 ILE A CA 1
ATOM 691 C C . ILE A 1 94 ? 55.338 47.937 -7.574 1.00 46.87 94 ILE A C 1
ATOM 692 O O . ILE A 1 94 ? 55.388 49.169 -7.557 1.00 44.51 94 ILE A O 1
ATOM 697 N N . ASN A 1 95 ? 54.214 47.277 -7.773 1.00 46.56 95 ASN A N 1
ATOM 698 C CA . ASN A 1 95 ? 52.987 48.003 -7.983 1.00 46.51 95 ASN A CA 1
ATOM 699 C C . ASN A 1 95 ? 51.844 47.326 -7.264 1.00 44.37 95 ASN A C 1
ATOM 700 O O . ASN A 1 95 ? 51.649 46.122 -7.401 1.00 42.92 95 ASN A O 1
ATOM 705 N N . VAL A 1 96 ? 51.092 48.111 -6.499 1.00 44.05 96 VAL A N 1
ATOM 706 C CA . VAL A 1 96 ? 49.943 47.593 -5.762 1.00 42.96 96 VAL A CA 1
ATOM 707 C C . VAL A 1 96 ? 48.650 48.201 -6.289 1.00 43.10 96 VAL A C 1
ATOM 708 O O . VAL A 1 96 ? 48.485 49.423 -6.329 1.00 41.42 96 VAL A O 1
ATOM 712 N N . ARG A 1 97 ? 47.743 47.334 -6.710 1.00 44.32 97 ARG A N 1
ATOM 713 C CA . ARG A 1 97 ? 46.454 47.767 -7.214 1.00 46.04 97 ARG A CA 1
ATOM 714 C C . ARG A 1 97 ? 45.384 47.264 -6.262 1.00 44.80 97 ARG A C 1
ATOM 715 O O . ARG A 1 97 ? 45.403 46.112 -5.829 1.00 45.21 97 ARG A O 1
ATOM 723 N N . GLU A 1 98 ? 44.455 48.141 -5.920 1.00 43.25 98 GLU A N 1
ATOM 724 C CA . GLU A 1 98 ? 43.378 47.765 -5.027 1.00 41.53 98 GLU A CA 1
ATOM 725 C C . GLU A 1 98 ? 42.043 48.188 -5.615 1.00 42.06 98 GLU A C 1
ATOM 726 O O . GLU A 1 98 ? 41.903 49.260 -6.212 1.00 40.38 98 GLU A O 1
ATOM 732 N N . ARG A 1 99 ? 41.059 47.323 -5.449 1.00 43.54 99 ARG A N 1
ATOM 733 C CA . ARG A 1 99 ? 39.751 47.596 -5.983 1.00 45.19 99 ARG A CA 1
ATOM 734 C C . ARG A 1 99 ? 38.768 46.732 -5.212 1.00 45.19 99 ARG A C 1
ATOM 735 O O . ARG A 1 99 ? 38.861 45.506 -5.228 1.00 45.31 99 ARG A O 1
ATOM 743 N N . ASN A 1 100 ? 37.837 47.382 -4.522 1.00 45.72 100 ASN A N 1
ATOM 744 C CA . ASN A 1 100 ? 36.844 46.678 -3.720 1.00 46.01 100 ASN A CA 1
ATOM 745 C C . ASN A 1 100 ? 37.539 45.927 -2.596 1.00 44.52 100 ASN A C 1
ATOM 746 O O . ASN A 1 100 ? 37.123 44.826 -2.211 1.00 42.55 100 ASN A O 1
ATOM 751 N N . GLY A 1 101 ? 38.607 46.539 -2.083 1.00 42.66 101 GLY A N 1
ATOM 752 C CA . GLY A 1 101 ? 39.361 45.951 -0.994 1.00 40.99 101 GLY A CA 1
ATOM 753 C C . GLY A 1 101 ? 40.247 44.795 -1.408 1.00 40.11 101 GLY A C 1
ATOM 754 O O . GLY A 1 101 ? 40.789 44.089 -0.556 1.00 40.83 101 GLY A O 1
ATOM 755 N N . VAL A 1 102 ? 40.397 44.594 -2.712 1.00 38.80 102 VAL A N 1
ATOM 756 C CA . VAL A 1 102 ? 41.231 43.512 -3.214 1.00 37.39 102 VAL A CA 1
ATOM 757 C C . VAL A 1 102 ? 42.567 44.077 -3.656 1.00 37.30 102 VAL A C 1
ATOM 758 O O . VAL A 1 102 ? 42.648 44.819 -4.637 1.00 36.27 102 VAL A O 1
ATOM 762 N N . LYS A 1 103 ? 43.611 43.735 -2.911 1.00 38.28 103 LYS A N 1
ATOM 763 C CA . LYS A 1 103 ? 44.945 44.211 -3.225 1.00 39.51 103 LYS A CA 1
ATOM 764 C C . LYS A 1 103 ? 45.745 43.155 -3.979 1.00 40.77 103 LYS A C 1
ATOM 765 O O . LYS A 1 103 ? 45.756 41.971 -3.611 1.00 39.53 103 LYS A O 1
ATOM 771 N N . GLN A 1 104 ? 46.400 43.602 -5.045 1.00 40.75 104 GLN A N 1
ATOM 772 C CA . GLN A 1 104 ? 47.231 42.746 -5.870 1.00 42.71 104 GLN A CA 1
ATOM 773 C C . GLN A 1 104 ? 48.558 43.445 -6.121 1.00 42.76 104 GLN A C 1
ATOM 774 O O . GLN A 1 104 ? 48.593 44.601 -6.546 1.00 42.34 104 GLN A O 1
ATOM 780 N N . VAL A 1 105 ? 49.650 42.736 -5.864 1.00 43.32 105 VAL A N 1
ATOM 781 C CA . VAL A 1 105 ? 50.976 43.296 -6.063 1.00 44.39 105 VAL A CA 1
ATOM 782 C C . VAL A 1 105 ? 51.590 42.750 -7.345 1.00 44.72 105 VAL A C 1
ATOM 783 O O . VAL A 1 105 ? 51.469 41.567 -7.653 1.00 44.66 105 VAL A O 1
ATOM 787 N N . VAL A 1 106 ? 52.234 43.633 -8.094 1.00 45.71 106 VAL A N 1
ATOM 788 C CA . VAL A 1 106 ? 52.884 43.261 -9.335 1.00 46.15 106 VAL A CA 1
ATOM 789 C C . VAL A 1 106 ? 54.350 43.676 -9.227 1.00 48.06 106 VAL A C 1
ATOM 790 O O . VAL A 1 106 ? 54.664 44.866 -9.098 1.00 46.91 106 VAL A O 1
ATOM 794 N N . ILE A 1 107 ? 55.241 42.686 -9.246 1.00 49.73 107 ILE A N 1
ATOM 795 C CA . ILE A 1 107 ? 56.675 42.948 -9.154 1.00 52.35 107 ILE A CA 1
ATOM 796 C C . ILE A 1 107 ? 57.285 42.953 -10.555 1.00 54.76 107 ILE A C 1
ATOM 797 O O . ILE A 1 107 ? 57.019 42.061 -11.361 1.00 52.98 107 ILE A O 1
ATOM 802 N N . LYS A 1 108 ? 58.100 43.958 -10.849 1.00 58.80 108 LYS A N 1
ATOM 803 C CA . LYS A 1 108 ? 58.726 44.022 -12.161 1.00 63.63 108 LYS A CA 1
ATOM 804 C C . LYS A 1 108 ? 60.210 43.656 -12.093 1.00 65.76 108 LYS A C 1
ATOM 805 O O . LYS A 1 108 ? 61.054 44.467 -11.698 1.00 64.35 108 LYS A O 1
ATOM 811 N N . VAL A 1 109 ? 60.503 42.417 -12.484 1.00 69.20 109 VAL A N 1
ATOM 812 C CA . VAL A 1 109 ? 61.860 41.883 -12.494 1.00 72.13 109 VAL A CA 1
ATOM 813 C C . VAL A 1 109 ? 62.325 41.692 -13.940 1.00 75.52 109 VAL A C 1
ATOM 814 O O . VAL A 1 109 ? 61.547 41.274 -14.804 1.00 75.52 109 VAL A O 1
ATOM 818 N N . SER A 1 110 ? 63.599 41.993 -14.187 1.00 79.33 110 SER A N 1
ATOM 819 C CA . SER A 1 110 ? 64.207 41.892 -15.519 1.00 83.10 110 SER A CA 1
ATOM 820 C C . SER A 1 110 ? 63.896 40.618 -16.315 1.00 85.51 110 SER A C 1
ATOM 821 O O . SER A 1 110 ? 63.521 39.586 -15.751 1.00 84.81 110 SER A O 1
ATOM 824 N N . GLU A 1 111 ? 64.069 40.719 -17.635 1.00 88.82 111 GLU A N 1
ATOM 825 C CA . GLU A 1 111 ? 63.816 39.633 -18.591 1.00 91.75 111 GLU A CA 1
ATOM 826 C C . GLU A 1 111 ? 63.875 38.198 -18.083 1.00 92.90 111 GLU A C 1
ATOM 827 O O . GLU A 1 111 ? 62.947 37.417 -18.311 1.00 92.57 111 GLU A O 1
ATOM 833 N N . ASP A 1 112 ? 64.965 37.835 -17.416 1.00 94.49 112 ASP A N 1
ATOM 834 C CA . ASP A 1 112 ? 65.085 36.469 -16.926 1.00 95.58 112 ASP A CA 1
ATOM 835 C C . ASP A 1 112 ? 65.410 36.323 -15.442 1.00 95.42 112 ASP A C 1
ATOM 836 O O . ASP A 1 112 ? 66.151 35.418 -15.049 1.00 95.55 112 ASP A O 1
ATOM 841 N N . ASP A 1 113 ? 64.871 37.218 -14.619 1.00 93.97 113 ASP A N 1
ATOM 842 C CA . ASP A 1 113 ? 65.076 37.124 -13.177 1.00 92.46 113 ASP A CA 1
ATOM 843 C C . ASP A 1 113 ? 63.898 36.301 -12.676 1.00 91.63 113 ASP A C 1
ATOM 844 O O . ASP A 1 113 ? 63.828 35.914 -11.509 1.00 91.71 113 ASP A O 1
ATOM 849 N N . LYS A 1 114 ? 62.980 36.027 -13.598 1.00 90.14 114 LYS A N 1
ATOM 850 C CA . LYS A 1 114 ? 61.782 35.260 -13.306 1.00 88.99 114 LYS A CA 1
ATOM 851 C C . LYS A 1 114 ? 62.124 33.852 -12.832 1.00 88.68 114 LYS A C 1
ATOM 852 O O . LYS A 1 114 ? 61.252 33.112 -12.375 1.00 88.66 114 LYS A O 1
ATOM 858 N N . GLY A 1 115 ? 63.400 33.493 -12.932 1.00 88.40 115 GLY A N 1
ATOM 859 C CA . GLY A 1 115 ? 63.833 32.179 -12.496 1.00 88.42 115 GLY A CA 1
ATOM 860 C C . GLY A 1 115 ? 63.816 32.045 -10.983 1.00 88.52 115 GLY A C 1
ATOM 861 O O . GLY A 1 115 ? 63.001 31.306 -10.423 1.00 88.43 115 GLY A O 1
ATOM 862 N N . ALA A 1 116 ? 64.719 32.764 -10.321 1.00 88.41 116 ALA A N 1
ATOM 863 C CA . ALA A 1 116 ? 64.814 32.731 -8.865 1.00 88.42 116 ALA A CA 1
ATOM 864 C C . ALA A 1 116 ? 63.540 33.291 -8.257 1.00 88.39 116 ALA A C 1
ATOM 865 O O . ALA A 1 116 ? 63.100 32.852 -7.191 1.00 88.97 116 ALA A O 1
ATOM 867 N N . ALA A 1 117 ? 62.953 34.263 -8.949 1.00 87.38 117 ALA A N 1
ATOM 868 C CA . ALA A 1 117 ? 61.727 34.904 -8.497 1.00 86.20 117 ALA A CA 1
ATOM 869 C C . ALA A 1 117 ? 60.656 33.881 -8.124 1.00 86.20 117 ALA A C 1
ATOM 870 O O . ALA A 1 117 ? 60.175 33.857 -6.989 1.00 86.33 117 ALA A O 1
ATOM 872 N N . ILE A 1 118 ? 60.301 33.025 -9.079 1.00 86.01 118 ILE A N 1
ATOM 873 C CA . ILE A 1 118 ? 59.266 32.017 -8.865 1.00 85.80 118 ILE A CA 1
ATOM 874 C C . ILE A 1 118 ? 59.591 30.921 -7.849 1.00 86.22 118 ILE A C 1
ATOM 875 O O . ILE A 1 118 ? 58.715 30.489 -7.094 1.00 85.25 118 ILE A O 1
ATOM 880 N N . GLY A 1 119 ? 60.842 30.471 -7.830 1.00 87.03 119 GLY A N 1
ATOM 881 C CA . GLY A 1 119 ? 61.232 29.419 -6.906 1.00 88.32 119 GLY A CA 1
ATOM 882 C C . GLY A 1 119 ? 60.824 28.053 -7.429 1.00 89.09 119 GLY A C 1
ATOM 883 O O . GLY A 1 119 ? 59.807 27.928 -8.114 1.00 89.66 119 GLY A O 1
ATOM 884 N N . LYS A 1 120 ? 61.601 27.022 -7.105 1.00 89.27 120 LYS A N 1
ATOM 885 C CA . LYS A 1 120 ? 61.298 25.677 -7.581 1.00 89.37 120 LYS A CA 1
ATOM 886 C C . LYS A 1 120 ? 59.882 25.251 -7.221 1.00 89.29 120 LYS A C 1
ATOM 887 O O . LYS A 1 120 ? 59.594 24.926 -6.069 1.00 89.62 120 LYS A O 1
ATOM 893 N N . GLY A 1 121 ? 59.006 25.257 -8.222 1.00 89.27 121 GLY A N 1
ATOM 894 C CA . GLY A 1 121 ? 57.621 24.874 -8.012 1.00 88.93 121 GLY A CA 1
ATOM 895 C C . GLY A 1 121 ? 56.815 25.985 -7.370 1.00 88.63 121 GLY A C 1
ATOM 896 O O . GLY A 1 121 ? 56.024 25.735 -6.458 1.00 88.51 121 GLY A O 1
ATOM 897 N N . GLY A 1 122 ? 57.015 27.213 -7.847 1.00 88.12 122 GLY A N 1
ATOM 898 C CA . GLY A 1 122 ? 56.303 28.356 -7.297 1.00 87.17 122 GLY A CA 1
ATOM 899 C C . GLY A 1 122 ? 56.684 28.618 -5.850 1.00 85.79 122 GLY A C 1
ATOM 900 O O . GLY A 1 122 ? 56.374 29.668 -5.289 1.00 86.37 122 GLY A O 1
ATOM 901 N N . LYS A 1 123 ? 57.358 27.640 -5.253 1.00 83.77 123 LYS A N 1
ATOM 902 C CA . LYS A 1 123 ? 57.819 27.693 -3.872 1.00 81.47 123 LYS A CA 1
ATOM 903 C C . LYS A 1 123 ? 58.116 29.107 -3.377 1.00 79.55 123 LYS A C 1
ATOM 904 O O . LYS A 1 123 ? 57.669 29.503 -2.297 1.00 79.41 123 LYS A O 1
ATOM 910 N N . ASN A 1 124 ? 58.862 29.863 -4.179 1.00 77.34 124 ASN A N 1
ATOM 911 C CA . ASN A 1 124 ? 59.257 31.225 -3.831 1.00 74.15 124 ASN A CA 1
ATOM 912 C C . ASN A 1 124 ? 58.110 32.228 -3.894 1.00 70.86 124 ASN A C 1
ATOM 913 O O . ASN A 1 124 ? 57.857 32.946 -2.926 1.00 69.92 124 ASN A O 1
ATOM 918 N N . VAL A 1 125 ? 57.420 32.290 -5.028 1.00 67.00 125 VAL A N 1
ATOM 919 C CA . VAL A 1 125 ? 56.309 33.224 -5.147 1.00 63.96 125 VAL A CA 1
ATOM 920 C C . VAL A 1 125 ? 55.176 32.859 -4.192 1.00 61.41 125 VAL A C 1
ATOM 921 O O . VAL A 1 125 ? 54.382 33.723 -3.820 1.00 61.97 125 VAL A O 1
ATOM 925 N N . LYS A 1 126 ? 55.086 31.590 -3.798 1.00 57.36 126 LYS A N 1
ATOM 926 C CA . LYS A 1 126 ? 54.043 31.216 -2.855 1.00 54.43 126 LYS A CA 1
ATOM 927 C C . LYS A 1 126 ? 54.439 31.778 -1.497 1.00 52.70 126 LYS A C 1
ATOM 928 O O . LYS A 1 126 ? 53.581 32.149 -0.687 1.00 53.44 126 LYS A O 1
ATOM 934 N N . ARG A 1 127 ? 55.744 31.821 -1.240 1.00 47.92 127 ARG A N 1
ATOM 935 C CA . ARG A 1 127 ? 56.224 32.355 0.020 1.00 44.42 127 ARG A CA 1
ATOM 936 C C . ARG A 1 127 ? 55.860 33.839 0.080 1.00 42.51 127 ARG A C 1
ATOM 937 O O . ARG A 1 127 ? 55.470 34.350 1.128 1.00 42.75 127 ARG A O 1
ATOM 945 N N . ALA A 1 128 ? 55.991 34.519 -1.057 1.00 41.16 128 ALA A N 1
ATOM 946 C CA . ALA A 1 128 ? 55.666 35.936 -1.159 1.00 39.08 128 ALA A CA 1
ATOM 947 C C . ALA A 1 128 ? 54.183 36.122 -0.849 1.00 38.65 128 ALA A C 1
ATOM 948 O O . ALA A 1 128 ? 53.817 36.892 0.035 1.00 37.49 128 ALA A O 1
ATOM 950 N N . ARG A 1 129 ? 53.336 35.401 -1.579 1.00 40.18 129 ARG A N 1
ATOM 951 C CA . ARG A 1 129 ? 51.885 35.457 -1.389 1.00 42.13 129 ARG A CA 1
ATOM 952 C C . ARG A 1 129 ? 51.494 35.250 0.080 1.00 41.49 129 ARG A C 1
ATOM 953 O O . ARG A 1 129 ? 50.747 36.041 0.656 1.00 41.48 129 ARG A O 1
ATOM 961 N N . LEU A 1 130 ? 51.997 34.171 0.671 1.00 40.13 130 LEU A N 1
ATOM 962 C CA . LEU A 1 130 ? 51.720 33.846 2.061 1.00 38.35 130 LEU A CA 1
ATOM 963 C C . LEU A 1 130 ? 52.101 34.970 3.009 1.00 38.40 130 LEU A C 1
ATOM 964 O O . LEU A 1 130 ? 51.320 35.345 3.888 1.00 38.53 130 LEU A O 1
ATOM 969 N N . VAL A 1 131 ? 53.310 35.497 2.839 1.00 38.24 131 VAL A N 1
ATOM 970 C CA . VAL A 1 131 ? 53.803 36.568 3.700 1.00 37.67 131 VAL A CA 1
ATOM 971 C C . VAL A 1 131 ? 53.101 37.901 3.472 1.00 37.67 131 VAL A C 1
ATOM 972 O O . VAL A 1 131 ? 52.761 38.584 4.435 1.00 38.07 131 VAL A O 1
ATOM 976 N N . LEU A 1 132 ? 52.889 38.282 2.213 1.00 37.20 132 LEU A N 1
ATOM 977 C CA . LEU A 1 132 ? 52.208 39.547 1.928 1.00 38.44 132 LEU A CA 1
ATOM 978 C C . LEU A 1 132 ? 50.731 39.456 2.321 1.00 39.58 132 LEU A C 1
ATOM 979 O O . LEU A 1 132 ? 50.119 40.454 2.703 1.00 39.72 132 LEU A O 1
ATOM 984 N N . SER A 1 133 ? 50.175 38.249 2.245 1.00 40.65 133 SER A N 1
ATOM 985 C CA . SER A 1 133 ? 48.777 38.012 2.594 1.00 42.71 133 SER A CA 1
ATOM 986 C C . SER A 1 133 ? 48.519 38.149 4.083 1.00 43.70 133 SER A C 1
ATOM 987 O O . SER A 1 133 ? 47.482 38.671 4.501 1.00 44.03 133 SER A O 1
ATOM 990 N N . LYS A 1 134 ? 49.466 37.658 4.875 1.00 44.30 134 LYS A N 1
ATOM 991 C CA . LYS A 1 134 ? 49.363 37.709 6.325 1.00 45.23 134 LYS A CA 1
ATOM 992 C C . LYS A 1 134 ? 49.706 39.068 6.900 1.00 45.04 134 LYS A C 1
ATOM 993 O O . LYS A 1 134 ? 49.079 39.511 7.853 1.00 45.77 134 LYS A O 1
ATOM 999 N N . LEU A 1 135 ? 50.692 39.739 6.317 1.00 45.09 135 LEU A N 1
ATOM 1000 C CA . LEU A 1 135 ? 51.117 41.034 6.835 1.00 44.63 135 LEU A CA 1
ATOM 1001 C C . LEU A 1 135 ? 50.617 42.279 6.103 1.00 43.83 135 LEU A C 1
ATOM 1002 O O . LEU A 1 135 ? 50.612 43.368 6.686 1.00 43.96 135 LEU A O 1
ATOM 1007 N N . PHE A 1 136 ? 50.199 42.138 4.845 1.00 41.89 136 PHE A N 1
ATOM 1008 C CA . PHE A 1 136 ? 49.740 43.303 4.097 1.00 40.90 136 PHE A CA 1
ATOM 1009 C C . PHE A 1 136 ? 48.329 43.206 3.506 1.00 41.85 136 PHE A C 1
ATOM 1010 O O . PHE A 1 136 ? 47.873 44.122 2.821 1.00 41.60 136 PHE A O 1
ATOM 1018 N N . GLY A 1 137 ? 47.635 42.108 3.769 1.00 42.62 137 GLY A N 1
ATOM 1019 C CA . GLY A 1 137 ? 46.293 41.967 3.238 1.00 44.32 137 GLY A CA 1
ATOM 1020 C C . GLY A 1 137 ? 46.279 41.786 1.733 1.00 46.14 137 GLY A C 1
ATOM 1021 O O . GLY A 1 137 ? 45.220 41.814 1.101 1.00 47.19 137 GLY A O 1
ATOM 1022 N N . VAL A 1 138 ? 47.459 41.612 1.149 1.00 46.63 138 VAL A N 1
ATOM 1023 C CA . VAL A 1 138 ? 47.570 41.404 -0.288 1.00 46.48 138 VAL A CA 1
ATOM 1024 C C . VAL A 1 138 ? 47.086 39.983 -0.557 1.00 48.57 138 VAL A C 1
ATOM 1025 O O . VAL A 1 138 ? 47.462 39.051 0.149 1.00 49.09 138 VAL A O 1
ATOM 1029 N N . GLU A 1 139 ? 46.240 39.810 -1.564 1.00 50.95 139 GLU A N 1
ATOM 1030 C CA . GLU A 1 139 ? 45.736 38.477 -1.861 1.00 52.83 139 GLU A CA 1
ATOM 1031 C C . GLU A 1 139 ? 46.115 37.984 -3.246 1.00 52.68 139 GLU A C 1
ATOM 1032 O O . GLU A 1 139 ? 45.619 36.955 -3.698 1.00 53.38 139 GLU A O 1
ATOM 1038 N N . LYS A 1 140 ? 47.002 38.717 -3.910 1.00 52.72 140 LYS A N 1
ATOM 1039 C CA . LYS A 1 140 ? 47.452 38.356 -5.247 1.00 52.07 140 LYS A CA 1
ATOM 1040 C C . LYS A 1 140 ? 48.835 38.951 -5.508 1.00 51.07 140 LYS A C 1
ATOM 1041 O O . LYS A 1 140 ? 49.058 40.143 -5.286 1.00 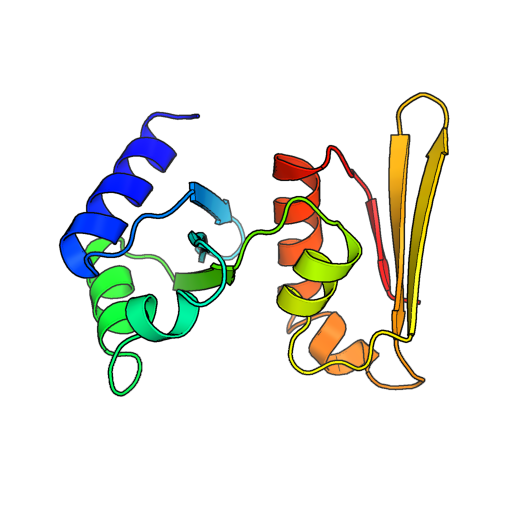50.21 140 LYS A O 1
ATOM 1047 N N . VAL A 1 141 ? 49.763 38.114 -5.967 1.00 50.16 141 VAL A N 1
ATOM 1048 C CA . VAL A 1 141 ? 51.119 38.558 -6.288 1.00 49.07 141 VAL A CA 1
ATOM 1049 C C . VAL A 1 141 ? 51.415 38.156 -7.727 1.00 48.86 141 VAL A C 1
ATOM 1050 O O . VAL A 1 141 ? 51.055 37.065 -8.160 1.00 48.89 141 VAL A O 1
ATOM 1054 N N . VAL A 1 142 ? 52.072 39.041 -8.466 1.00 49.38 142 VAL A N 1
ATOM 1055 C CA . VAL A 1 142 ? 52.373 38.779 -9.864 1.00 50.67 142 VAL A CA 1
ATOM 1056 C C . VAL A 1 142 ? 53.763 39.225 -10.282 1.00 51.98 142 VAL A C 1
ATOM 1057 O O . VAL A 1 142 ? 54.111 40.404 -10.178 1.00 52.22 142 VAL A O 1
ATOM 1061 N N . ILE A 1 143 ? 54.551 38.274 -10.772 1.00 53.86 143 ILE A N 1
ATOM 1062 C CA . ILE A 1 143 ? 55.900 38.565 -11.236 1.00 56.39 143 ILE A CA 1
ATOM 1063 C C . ILE A 1 143 ? 55.847 38.934 -12.717 1.00 58.53 143 ILE A C 1
ATOM 1064 O O . ILE A 1 143 ? 55.576 38.090 -13.568 1.00 58.69 143 ILE A O 1
ATOM 1069 N N . ARG A 1 144 ? 56.088 40.206 -13.016 1.00 62.00 144 ARG A N 1
ATOM 1070 C CA . ARG A 1 144 ? 56.081 40.686 -14.395 1.00 64.38 144 ARG A CA 1
ATOM 1071 C C . ARG A 1 144 ? 57.377 41.463 -14.645 1.00 65.74 144 ARG A C 1
ATOM 1072 O O . ARG A 1 144 ? 58.295 40.893 -15.278 1.00 66.46 144 ARG A O 1
#

Foldseek 3Di:
DDVVFVVLQVVLCVQQVFGFPTWQQDVVQQEIETEGAPPCQDSSQDDVRVNQVVSCVVPVGHYHYFYDDLDPVVSLCRLQVVFDWDDKDWDADPLAIAIETETDPPSVVSCCPDVSVSVVVVQSVCCVNPVHNYYHYD

CATH classification: 3.30.300.20 (+1 more: 3.30.300.20)

Radius of gyration: 15.07 Å; Cα contacts (8 Å, |Δi|>4): 230; chains: 1; bounding box: 41×30×41 Å